Protein AF-A0A2N2E988-F1 (afdb_monomer_lite)

Foldseek 3Di:
DPPVCCVPPVVVVVVVVVVVVVVVVVVVVVVVVVVVVVVVVLVVVLLQQQLCCVVVADAFDKDWDDPSNVVVVQVQLVVQVVDPPFGWDQGNNFIWGWDADPFGIKTHTPDPPCPQQKIKDFGWDWDQPDPVRDTDIITMIHIHHHHPPDD

Structure (mmCIF, N/CA/C/O backbone):
data_AF-A0A2N2E988-F1
#
_entry.id   AF-A0A2N2E988-F1
#
loop_
_atom_site.group_PDB
_atom_site.id
_atom_site.type_symbol
_atom_site.label_atom_id
_atom_site.label_alt_id
_atom_site.label_comp_id
_atom_site.label_asym_id
_atom_site.label_entity_id
_atom_site.label_seq_id
_atom_site.pdbx_PDB_ins_code
_atom_site.Cartn_x
_atom_site.Cartn_y
_atom_site.Cartn_z
_atom_site.occupancy
_atom_site.B_iso_or_equiv
_atom_site.auth_seq_id
_atom_site.auth_comp_id
_atom_site.auth_asym_id
_atom_site.auth_atom_id
_atom_site.pdbx_PDB_model_num
ATOM 1 N N . MET A 1 1 ? 23.226 17.698 -62.078 1.00 60.16 1 MET A N 1
ATOM 2 C CA . MET A 1 1 ? 24.023 17.009 -61.037 1.00 60.16 1 MET A CA 1
ATOM 3 C C . MET A 1 1 ? 24.278 15.581 -61.506 1.00 60.16 1 MET A C 1
ATOM 5 O O . MET A 1 1 ? 23.333 14.928 -61.935 1.00 60.1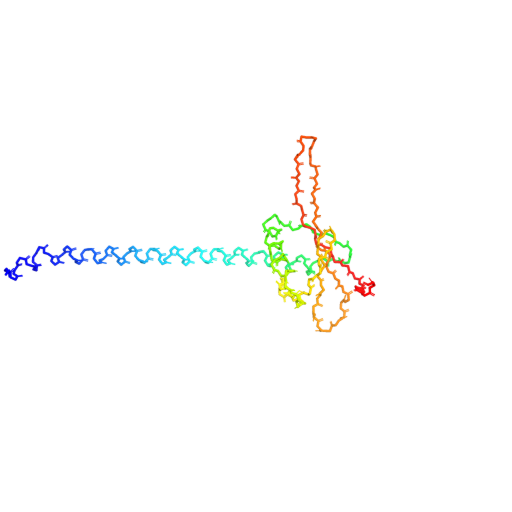6 1 MET A O 1
ATOM 9 N N . ASN A 1 2 ? 25.536 15.135 -61.553 1.00 66.94 2 ASN A N 1
ATOM 10 C CA . ASN A 1 2 ? 25.904 13.856 -62.169 1.00 66.94 2 ASN A CA 1
ATOM 11 C C . ASN A 1 2 ? 25.299 12.691 -61.358 1.00 66.94 2 ASN A C 1
ATOM 13 O O . ASN A 1 2 ? 25.648 12.523 -60.189 1.00 66.94 2 ASN A O 1
ATOM 17 N N . ARG A 1 3 ? 24.399 11.891 -61.954 1.00 70.06 3 ARG A N 1
ATOM 18 C CA . ARG A 1 3 ? 23.687 10.791 -61.260 1.00 70.06 3 ARG A CA 1
ATOM 19 C C . ARG A 1 3 ? 24.646 9.820 -60.561 1.00 70.06 3 ARG A C 1
ATOM 21 O O . ARG A 1 3 ? 24.337 9.328 -59.483 1.00 70.06 3 ARG A O 1
ATOM 28 N N . LYS A 1 4 ? 25.835 9.622 -61.131 1.00 72.88 4 LYS A N 1
ATOM 29 C CA . LYS A 1 4 ? 26.884 8.755 -60.587 1.00 72.88 4 LYS A CA 1
ATOM 30 C C . LYS A 1 4 ? 27.406 9.217 -59.214 1.00 72.88 4 LYS A C 1
ATOM 32 O O . LYS A 1 4 ? 27.479 8.414 -58.296 1.00 72.88 4 LYS A O 1
ATOM 37 N N . TYR A 1 5 ? 27.625 10.523 -59.024 1.00 71.06 5 TYR A N 1
ATOM 38 C CA . TYR A 1 5 ? 28.066 11.087 -57.736 1.00 71.06 5 TYR A CA 1
ATOM 39 C C . TYR A 1 5 ? 27.010 10.956 -56.632 1.00 71.06 5 TYR A C 1
ATOM 41 O O . TYR A 1 5 ? 27.347 10.772 -55.463 1.00 71.06 5 TYR A O 1
ATOM 49 N N . PHE A 1 6 ? 25.729 11.046 -56.995 1.00 69.88 6 PHE A N 1
ATOM 50 C CA . PHE A 1 6 ? 24.635 10.901 -56.037 1.00 69.88 6 PHE A CA 1
ATOM 51 C C . PHE A 1 6 ? 24.577 9.475 -55.468 1.00 69.88 6 PHE A C 1
ATOM 53 O O . PHE A 1 6 ? 24.517 9.302 -54.252 1.00 69.88 6 PHE A O 1
ATOM 60 N N . PHE A 1 7 ? 24.672 8.461 -56.333 1.00 69.81 7 PHE A N 1
ATOM 61 C CA . PHE A 1 7 ? 24.641 7.058 -55.914 1.00 69.81 7 PHE A CA 1
ATOM 62 C C . PHE A 1 7 ? 25.935 6.585 -55.237 1.00 69.81 7 PHE A C 1
ATOM 64 O O . PHE A 1 7 ? 25.858 5.792 -54.306 1.00 69.81 7 PHE A O 1
ATOM 71 N N . GLU A 1 8 ? 27.108 7.075 -55.646 1.00 71.50 8 GLU A N 1
ATOM 72 C CA . GLU A 1 8 ? 28.385 6.621 -55.071 1.00 71.50 8 GLU A CA 1
ATOM 73 C C . GLU A 1 8 ? 28.719 7.291 -53.727 1.00 71.50 8 GLU A C 1
ATOM 75 O O . GLU A 1 8 ? 29.310 6.650 -52.862 1.00 71.50 8 GLU A O 1
ATOM 80 N N . PHE A 1 9 ? 28.322 8.554 -53.506 1.00 69.81 9 PHE A N 1
ATOM 81 C CA . PHE A 1 9 ? 28.782 9.318 -52.333 1.00 69.81 9 PHE A CA 1
ATOM 82 C C . PHE A 1 9 ? 27.679 9.792 -51.387 1.00 69.81 9 PHE A C 1
ATOM 84 O O . PHE A 1 9 ? 27.912 9.889 -50.180 1.00 69.81 9 PHE A O 1
ATOM 91 N N . ILE A 1 10 ? 26.493 10.117 -51.904 1.00 76.50 10 ILE A N 1
ATOM 92 C CA . ILE A 1 10 ? 25.397 10.677 -51.098 1.00 76.50 10 ILE A CA 1
ATOM 93 C C . ILE A 1 10 ? 24.496 9.549 -50.577 1.00 76.50 10 ILE A C 1
ATOM 95 O O . ILE A 1 10 ? 24.151 9.529 -49.396 1.00 76.50 10 ILE A O 1
ATOM 99 N N . TRP A 1 11 ? 24.188 8.565 -51.423 1.00 76.69 11 TRP A N 1
ATOM 100 C CA . TRP A 1 11 ? 23.309 7.441 -51.093 1.00 76.69 11 TRP A CA 1
ATOM 101 C C . TRP A 1 11 ? 23.780 6.580 -49.903 1.00 76.69 11 TRP A C 1
ATOM 103 O O . TRP A 1 11 ? 22.970 6.343 -49.005 1.00 76.69 11 TRP A O 1
ATOM 113 N N . PRO A 1 12 ? 25.067 6.182 -49.787 1.00 85.31 12 PRO A N 1
ATOM 114 C CA . PRO A 1 12 ? 25.524 5.389 -48.642 1.00 85.31 12 PRO A CA 1
ATOM 115 C C . PRO A 1 12 ? 25.448 6.160 -47.318 1.00 85.31 12 PRO A C 1
ATOM 117 O O . PRO A 1 12 ? 25.138 5.579 -46.281 1.00 85.31 12 PRO A O 1
ATOM 120 N N . LYS A 1 13 ? 25.677 7.482 -47.351 1.00 82.88 13 LYS A N 1
ATOM 121 C CA . LYS A 1 13 ? 25.579 8.352 -46.168 1.00 82.88 13 LYS A CA 1
ATOM 122 C C . LYS A 1 13 ? 24.136 8.489 -45.689 1.00 82.88 13 LYS A C 1
ATOM 124 O O . LYS A 1 13 ? 23.890 8.410 -44.492 1.00 82.88 13 LYS A O 1
ATOM 129 N N . ILE A 1 14 ? 23.187 8.649 -46.615 1.00 84.38 14 ILE A N 1
ATOM 130 C CA . ILE A 1 14 ? 21.755 8.696 -46.288 1.00 84.38 14 ILE A CA 1
ATOM 131 C C . ILE A 1 14 ? 21.303 7.359 -45.691 1.00 84.38 14 ILE A C 1
ATOM 133 O O . ILE A 1 14 ? 20.681 7.348 -44.632 1.00 84.38 14 ILE A O 1
ATOM 137 N N . MET A 1 15 ? 21.666 6.235 -46.317 1.00 85.69 15 MET A N 1
ATOM 138 C CA . MET A 1 15 ? 21.308 4.905 -45.812 1.00 85.69 15 MET A CA 1
ATOM 139 C C . MET A 1 15 ? 21.918 4.622 -44.433 1.00 85.69 15 MET A C 1
ATOM 141 O O . MET A 1 15 ? 21.222 4.120 -43.554 1.00 85.69 15 MET A O 1
ATOM 145 N N . GLY A 1 16 ? 23.178 5.008 -44.204 1.00 85.50 16 GLY A N 1
ATOM 146 C CA . GLY A 1 16 ? 23.816 4.906 -42.889 1.00 85.50 16 GLY A CA 1
ATOM 147 C C . GLY A 1 16 ? 23.076 5.702 -41.810 1.00 85.50 16 GLY A C 1
ATOM 148 O O . GLY A 1 16 ? 22.798 5.171 -40.737 1.00 85.50 16 GLY A O 1
ATOM 149 N N . SER A 1 17 ? 22.678 6.941 -42.111 1.00 88.25 17 SER A N 1
ATOM 150 C CA . SER A 1 17 ? 21.895 7.771 -41.186 1.00 88.25 17 SER A CA 1
ATOM 151 C C . SER A 1 17 ? 20.515 7.183 -40.880 1.00 88.25 17 SER A C 1
ATOM 153 O O . SER A 1 17 ? 20.082 7.228 -39.731 1.00 88.25 17 SER A O 1
ATOM 155 N N . ILE A 1 18 ? 19.835 6.596 -41.873 1.00 91.56 18 ILE A N 1
ATOM 156 C CA . ILE A 1 18 ? 18.539 5.924 -41.677 1.00 91.56 18 ILE A CA 1
ATOM 157 C C . ILE A 1 18 ? 18.695 4.712 -40.751 1.00 91.56 18 ILE A C 1
ATOM 159 O O . ILE A 1 18 ? 17.897 4.541 -39.833 1.00 91.56 18 ILE A O 1
ATOM 163 N N . ILE A 1 19 ? 19.741 3.902 -40.937 1.00 91.50 19 ILE A N 1
ATOM 164 C CA . ILE A 1 19 ? 20.017 2.741 -40.077 1.00 91.50 19 ILE A CA 1
ATOM 165 C C . ILE A 1 19 ? 20.264 3.183 -38.629 1.00 91.50 19 ILE A C 1
ATOM 167 O O . ILE A 1 19 ? 19.692 2.603 -37.708 1.00 91.50 19 ILE A O 1
ATOM 171 N N . ILE A 1 20 ? 21.057 4.238 -38.415 1.00 90.88 20 ILE A N 1
ATOM 172 C CA . ILE A 1 20 ? 21.311 4.784 -37.072 1.00 90.88 20 ILE A CA 1
ATOM 173 C C . ILE A 1 20 ? 20.007 5.276 -36.428 1.00 90.88 20 ILE A C 1
ATOM 175 O O . ILE A 1 20 ? 19.750 4.982 -35.261 1.00 90.88 20 ILE A O 1
ATOM 179 N N . LEU A 1 21 ? 19.155 5.969 -37.188 1.00 90.44 21 LEU A N 1
ATOM 180 C CA . LEU A 1 21 ? 17.835 6.415 -36.730 1.00 90.44 21 LEU A CA 1
ATOM 181 C C . LEU A 1 21 ? 16.932 5.246 -36.319 1.00 90.44 21 LEU A C 1
ATOM 183 O O . LEU A 1 21 ? 16.278 5.318 -35.279 1.00 90.44 21 LEU A O 1
ATOM 187 N N . LEU A 1 22 ? 16.926 4.156 -37.088 1.00 91.00 22 LEU A N 1
ATOM 188 C CA . LEU A 1 22 ? 16.146 2.957 -36.770 1.00 91.00 22 LEU A CA 1
ATOM 189 C C . LEU A 1 22 ? 16.652 2.258 -35.502 1.00 91.00 22 LEU A C 1
ATOM 191 O O . LEU A 1 22 ? 15.841 1.832 -34.676 1.00 91.00 22 LEU A O 1
ATOM 195 N N . ILE A 1 23 ? 17.972 2.179 -35.312 1.00 90.62 23 ILE A N 1
ATOM 196 C CA . ILE A 1 23 ? 18.578 1.600 -34.104 1.00 90.62 23 ILE A CA 1
ATOM 197 C C . ILE A 1 23 ? 18.237 2.453 -32.880 1.00 90.62 23 ILE A C 1
ATOM 199 O O . ILE A 1 23 ? 17.778 1.916 -31.874 1.00 90.62 23 ILE A O 1
ATOM 203 N N . LEU A 1 24 ? 18.404 3.776 -32.970 1.00 91.12 24 LEU A N 1
ATOM 204 C CA . LEU A 1 24 ? 18.075 4.691 -31.876 1.00 91.12 24 LEU A CA 1
ATOM 205 C C . LEU A 1 24 ? 16.591 4.617 -31.517 1.00 91.12 24 LEU A C 1
ATOM 207 O O . LEU A 1 24 ? 16.256 4.496 -30.343 1.00 91.12 24 LEU A O 1
ATOM 211 N N . SER A 1 25 ? 15.702 4.626 -32.512 1.00 88.12 25 SER A N 1
ATOM 212 C CA . SER A 1 25 ? 14.263 4.492 -32.281 1.00 88.12 25 SER A CA 1
ATOM 213 C C . SER A 1 25 ? 13.930 3.176 -31.573 1.00 88.12 25 SER A C 1
ATOM 215 O O . SER A 1 25 ? 13.248 3.191 -30.550 1.00 88.12 25 SER A O 1
ATOM 217 N N . SER A 1 26 ? 14.487 2.056 -32.041 1.00 87.31 26 SER A N 1
ATOM 218 C CA . SER A 1 26 ? 14.291 0.740 -31.417 1.00 87.31 26 SER A CA 1
ATOM 219 C C . SER A 1 26 ? 14.806 0.699 -29.976 1.00 87.31 26 SER A C 1
ATOM 221 O O . SER A 1 26 ? 14.168 0.111 -29.106 1.00 87.31 26 SER A O 1
ATOM 223 N N . PHE A 1 27 ? 15.927 1.368 -29.701 1.00 89.12 27 PHE A N 1
ATOM 224 C CA . PHE A 1 27 ? 16.494 1.481 -28.360 1.00 89.12 27 PHE A CA 1
ATOM 225 C C . PHE A 1 27 ? 15.595 2.295 -27.418 1.00 89.12 27 PHE A C 1
ATOM 227 O O . PHE A 1 27 ? 15.296 1.838 -26.316 1.00 89.12 27 PHE A O 1
ATOM 234 N N . PHE A 1 28 ? 15.097 3.455 -27.861 1.00 86.88 28 PHE A N 1
ATOM 235 C CA . PHE A 1 28 ? 14.153 4.263 -27.079 1.00 86.88 28 PHE A CA 1
ATOM 236 C C . PHE A 1 28 ? 12.846 3.515 -26.800 1.00 86.88 28 PHE A C 1
ATOM 238 O O . PHE A 1 28 ? 12.359 3.544 -25.670 1.00 86.88 28 PHE A O 1
ATOM 245 N N . PHE A 1 29 ? 12.309 2.798 -27.792 1.00 83.94 29 PHE A N 1
ATOM 246 C CA . PHE A 1 29 ? 11.146 1.935 -27.592 1.00 83.94 29 PHE A CA 1
ATOM 247 C C . PHE A 1 29 ? 11.436 0.828 -26.572 1.00 83.94 29 PHE A C 1
ATOM 249 O O . PHE A 1 29 ? 10.651 0.639 -25.646 1.00 83.94 29 PHE A O 1
ATOM 256 N N . GLY A 1 30 ? 12.577 0.141 -26.687 1.00 79.69 30 GLY A N 1
ATOM 257 C CA . GLY A 1 30 ? 12.985 -0.901 -25.744 1.00 79.69 30 GLY A CA 1
ATOM 258 C C . GLY A 1 30 ? 13.065 -0.399 -24.300 1.00 79.69 30 GLY A C 1
ATOM 259 O O . GLY A 1 30 ? 12.487 -1.018 -23.408 1.00 79.69 30 GLY A O 1
ATOM 260 N N . ILE A 1 31 ? 13.701 0.755 -24.072 1.00 82.00 31 ILE A N 1
ATOM 261 C CA . ILE A 1 31 ? 13.763 1.382 -22.742 1.00 82.00 31 ILE A CA 1
ATOM 262 C C . ILE A 1 31 ? 12.361 1.706 -22.228 1.00 82.00 31 ILE A C 1
ATOM 264 O O . ILE A 1 31 ? 12.038 1.353 -21.099 1.00 82.00 31 ILE A O 1
ATOM 268 N N . PHE A 1 32 ? 11.515 2.333 -23.049 1.00 79.31 32 PHE A N 1
ATOM 269 C CA . PHE A 1 32 ? 10.158 2.699 -22.647 1.00 79.31 32 PHE A CA 1
ATOM 270 C C . PHE A 1 32 ? 9.338 1.481 -22.190 1.00 79.31 32 PHE A C 1
ATOM 272 O O . PHE A 1 32 ? 8.686 1.529 -21.145 1.00 79.31 32 PHE A O 1
ATOM 279 N N . PHE A 1 33 ? 9.414 0.367 -22.926 1.00 74.31 33 PHE A N 1
ATOM 280 C CA . PHE A 1 33 ? 8.738 -0.875 -22.546 1.00 74.31 33 PHE A CA 1
ATOM 281 C C . PHE A 1 33 ? 9.302 -1.481 -21.256 1.00 74.31 33 PHE A C 1
ATOM 283 O O . PHE A 1 33 ? 8.520 -1.867 -20.390 1.00 74.31 33 PHE A O 1
ATOM 290 N N . ILE A 1 34 ? 10.628 -1.525 -21.090 1.00 76.25 34 ILE A N 1
ATOM 291 C CA . ILE A 1 34 ? 11.264 -2.054 -19.871 1.00 76.25 34 ILE A CA 1
ATOM 292 C C . ILE A 1 34 ? 10.882 -1.211 -18.651 1.00 76.25 34 ILE A C 1
ATOM 294 O O . ILE A 1 34 ? 10.527 -1.763 -17.611 1.00 76.25 34 ILE A O 1
ATOM 298 N N . SER A 1 35 ? 10.907 0.119 -18.773 1.00 67.69 35 SER A N 1
ATOM 299 C CA . SER A 1 35 ? 10.519 1.027 -17.691 1.00 67.69 35 SER A CA 1
ATOM 300 C C . SER A 1 35 ? 9.058 0.841 -17.292 1.00 67.69 35 SER A C 1
ATOM 302 O O . SER A 1 35 ? 8.762 0.745 -16.102 1.00 67.69 35 SER A O 1
ATOM 304 N N . ARG A 1 36 ? 8.147 0.726 -18.267 1.00 66.00 36 ARG A N 1
ATOM 305 C CA . ARG A 1 36 ? 6.725 0.484 -17.989 1.00 66.00 36 ARG A CA 1
ATOM 306 C C . ARG A 1 36 ? 6.502 -0.878 -17.332 1.00 66.00 36 ARG A C 1
ATOM 308 O O . ARG A 1 36 ? 5.776 -0.955 -16.348 1.00 66.00 36 ARG A O 1
ATOM 315 N N . TYR A 1 37 ? 7.173 -1.917 -17.824 1.00 68.19 37 TYR A N 1
ATOM 316 C CA . TYR A 1 37 ? 7.071 -3.267 -17.273 1.00 68.19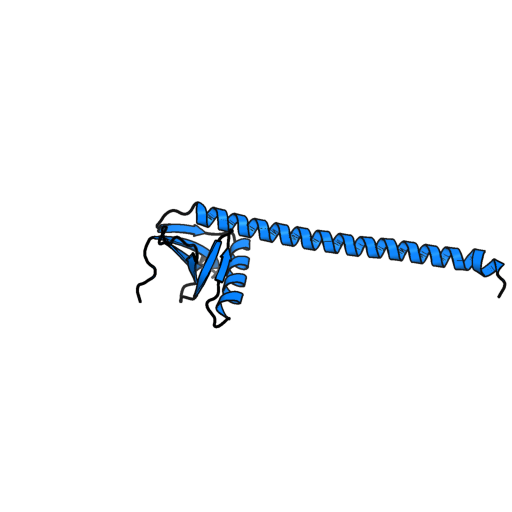 37 TYR A CA 1
ATOM 317 C C . TYR A 1 37 ? 7.609 -3.347 -15.839 1.00 68.19 37 TYR A C 1
ATOM 319 O O . TYR A 1 37 ? 6.984 -3.948 -14.970 1.00 68.19 37 TYR A O 1
ATOM 327 N N . SER A 1 38 ? 8.741 -2.693 -15.562 1.00 68.06 38 SER A N 1
ATOM 328 C CA . SER A 1 38 ? 9.313 -2.624 -14.213 1.00 68.06 38 SER A CA 1
ATOM 329 C C . SER A 1 38 ? 8.389 -1.892 -13.236 1.00 68.06 38 SER A C 1
ATOM 331 O O . SER A 1 38 ? 8.246 -2.325 -12.094 1.00 68.06 38 SER A O 1
ATOM 333 N N . TYR A 1 39 ? 7.751 -0.804 -13.676 1.00 69.94 39 TYR A N 1
ATOM 334 C CA . TYR A 1 39 ? 6.792 -0.051 -12.865 1.00 69.94 39 TYR A CA 1
ATOM 335 C C . TYR A 1 39 ? 5.524 -0.865 -12.567 1.00 69.94 39 TYR A C 1
ATOM 337 O O . TYR A 1 39 ? 5.049 -0.920 -11.429 1.00 69.94 39 TYR A O 1
ATOM 345 N N . GLU A 1 40 ? 4.997 -1.548 -13.582 1.00 73.06 40 GLU A N 1
ATOM 346 C CA . GLU A 1 40 ? 3.833 -2.421 -13.447 1.00 73.06 40 GLU A CA 1
ATOM 347 C C . GLU A 1 40 ? 4.128 -3.582 -12.485 1.00 73.06 40 GLU A C 1
ATOM 349 O O . GLU A 1 40 ? 3.348 -3.849 -11.572 1.00 73.06 40 GLU A O 1
ATOM 354 N N . GLN A 1 41 ? 5.314 -4.191 -12.581 1.00 74.31 41 GLN A N 1
ATOM 355 C CA . GLN A 1 41 ? 5.744 -5.255 -11.673 1.00 74.31 41 GLN A CA 1
ATOM 356 C C . GLN A 1 41 ? 5.885 -4.785 -10.214 1.00 74.31 41 GLN A C 1
ATOM 358 O O . GLN A 1 41 ? 5.584 -5.543 -9.290 1.00 74.31 41 GLN A O 1
ATOM 363 N N . GLU A 1 42 ? 6.338 -3.551 -9.976 1.00 82.31 42 GLU A N 1
ATOM 364 C CA . GLU A 1 42 ? 6.432 -2.987 -8.625 1.00 82.31 42 GLU A CA 1
ATOM 365 C C . GLU A 1 42 ? 5.047 -2.737 -8.016 1.00 82.31 42 GLU A C 1
ATOM 367 O O . GLU A 1 42 ? 4.824 -3.022 -6.839 1.00 82.31 42 GLU A O 1
ATOM 372 N N . THR A 1 43 ? 4.101 -2.268 -8.830 1.00 82.94 43 THR A N 1
ATOM 373 C CA . THR A 1 43 ? 2.702 -2.071 -8.424 1.00 82.94 43 THR A CA 1
ATOM 374 C C . THR A 1 43 ? 2.048 -3.400 -8.053 1.00 82.94 43 THR A C 1
ATOM 376 O O . THR A 1 43 ? 1.441 -3.513 -6.992 1.00 82.94 43 THR A O 1
ATOM 379 N N . VAL A 1 44 ? 2.261 -4.445 -8.859 1.00 84.00 44 VAL A N 1
ATOM 380 C CA . VAL A 1 44 ? 1.748 -5.794 -8.573 1.00 84.00 44 VAL A CA 1
ATOM 381 C C . VAL A 1 44 ? 2.283 -6.333 -7.246 1.00 84.00 44 VAL A C 1
ATOM 383 O O . VAL A 1 44 ? 1.523 -6.917 -6.480 1.00 84.00 44 VAL A O 1
ATOM 386 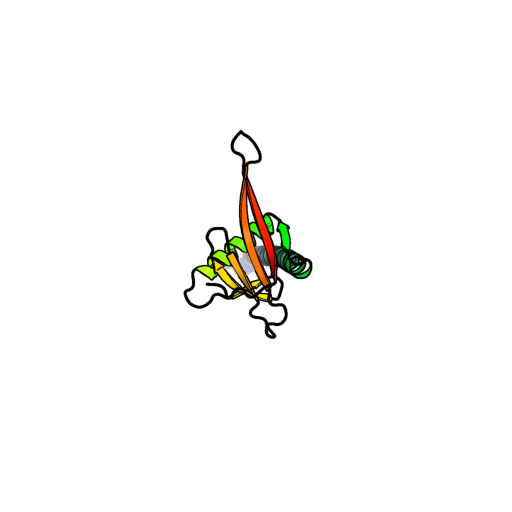N N . LYS A 1 45 ? 3.567 -6.120 -6.927 1.00 86.19 45 LYS A N 1
ATOM 387 C CA . LYS A 1 45 ? 4.136 -6.556 -5.638 1.00 86.19 45 LYS A CA 1
ATOM 388 C C . LYS A 1 45 ? 3.479 -5.862 -4.442 1.00 86.19 45 LYS A C 1
ATOM 390 O O . LYS A 1 45 ? 3.222 -6.521 -3.439 1.00 86.19 45 LYS A O 1
ATOM 395 N N . LYS A 1 46 ? 3.197 -4.559 -4.554 1.00 87.88 46 LYS A N 1
ATOM 396 C CA . LYS A 1 46 ? 2.505 -3.775 -3.515 1.00 87.88 46 LYS A CA 1
ATOM 397 C C . LYS A 1 46 ? 1.076 -4.283 -3.309 1.00 87.88 46 LYS A C 1
ATOM 399 O O . LYS A 1 46 ? 0.673 -4.539 -2.180 1.00 87.88 46 LYS A O 1
ATOM 404 N N . GLU A 1 47 ? 0.347 -4.520 -4.397 1.00 84.94 47 GLU A N 1
ATOM 405 C CA . GLU A 1 47 ? -1.009 -5.086 -4.357 1.00 84.94 47 GLU A CA 1
ATOM 406 C C . GLU A 1 47 ? -1.041 -6.515 -3.792 1.00 84.94 47 GLU A C 1
ATOM 408 O O . GLU A 1 47 ? -1.932 -6.862 -3.019 1.00 84.94 47 GLU A O 1
ATOM 413 N N . GLN A 1 48 ? -0.041 -7.341 -4.109 1.00 84.69 48 GLN A N 1
ATOM 414 C CA . GLN A 1 48 ? 0.113 -8.676 -3.523 1.00 84.69 48 GLN A CA 1
ATOM 415 C C . GLN A 1 48 ? 0.394 -8.624 -2.018 1.00 84.69 48 GLN A C 1
ATOM 417 O O . GLN A 1 48 ? -0.186 -9.415 -1.276 1.00 84.69 48 GLN A O 1
ATOM 422 N N . GLU A 1 49 ? 1.252 -7.705 -1.559 1.00 86.38 49 GLU A N 1
ATOM 423 C CA . GLU A 1 49 ? 1.482 -7.483 -0.126 1.00 86.38 49 GLU A CA 1
ATOM 424 C C . GLU A 1 49 ? 0.169 -7.099 0.564 1.00 86.38 49 GLU A C 1
ATOM 426 O O . GLU A 1 49 ? -0.199 -7.718 1.558 1.00 86.38 49 GLU A O 1
ATOM 431 N N . LEU A 1 50 ? -0.586 -6.150 0.005 1.00 86.69 50 LEU A N 1
ATOM 432 C CA . LEU A 1 50 ? -1.873 -5.726 0.561 1.00 86.69 50 LEU A CA 1
ATOM 433 C C . LEU A 1 50 ? -2.891 -6.867 0.603 1.00 86.69 50 LEU A C 1
ATOM 435 O O . LEU A 1 50 ? -3.503 -7.100 1.645 1.00 86.69 50 LEU A O 1
ATOM 439 N N . GLY A 1 51 ? -3.036 -7.622 -0.488 1.00 82.88 51 GLY A N 1
ATOM 440 C CA . GLY A 1 51 ? -3.920 -8.785 -0.534 1.00 82.88 51 GLY A CA 1
ATOM 441 C C . GLY A 1 51 ? -3.525 -9.857 0.487 1.00 82.88 51 GLY A C 1
ATOM 442 O O . GLY A 1 51 ? -4.385 -10.386 1.196 1.00 82.88 51 GLY A O 1
ATOM 443 N N . PHE A 1 52 ? -2.225 -10.139 0.633 1.00 84.38 52 PHE A N 1
ATOM 444 C CA . PHE A 1 52 ? -1.716 -11.057 1.655 1.00 84.38 52 PHE A CA 1
ATOM 445 C C . PHE A 1 52 ? -2.022 -10.555 3.070 1.00 84.38 52 PHE A C 1
ATOM 447 O O . PHE A 1 52 ? -2.521 -11.315 3.897 1.00 84.38 52 PHE A O 1
ATOM 454 N N . VAL A 1 53 ? -1.768 -9.279 3.358 1.00 86.19 53 VAL A N 1
ATOM 455 C CA . VAL A 1 53 ? -2.006 -8.684 4.679 1.00 86.19 53 VAL A CA 1
ATOM 456 C C . VAL A 1 53 ? -3.482 -8.763 5.048 1.00 86.19 53 VAL A C 1
ATOM 458 O O . VAL A 1 53 ? -3.827 -9.283 6.102 1.00 86.19 53 VAL A O 1
ATOM 461 N N . ILE A 1 54 ? -4.365 -8.330 4.153 1.00 81.69 54 ILE A N 1
ATOM 462 C CA . ILE A 1 54 ? -5.812 -8.309 4.393 1.00 81.69 54 ILE A CA 1
ATOM 463 C C . ILE A 1 54 ? -6.374 -9.722 4.602 1.00 81.69 54 ILE A C 1
ATOM 465 O O . ILE A 1 54 ? -7.218 -9.929 5.477 1.00 81.69 54 ILE A O 1
ATOM 469 N N . SER A 1 55 ? -5.920 -10.690 3.802 1.00 80.06 55 SER A N 1
ATOM 470 C CA . SER A 1 55 ? -6.393 -12.077 3.891 1.00 80.06 55 SER A CA 1
ATOM 471 C C . SER A 1 55 ? -5.830 -12.836 5.095 1.00 80.06 55 SER A C 1
ATOM 473 O O . SER A 1 55 ? -6.517 -13.701 5.636 1.00 80.06 55 SER A O 1
ATOM 475 N N . SER A 1 56 ? -4.607 -12.518 5.534 1.00 83.38 56 SER A N 1
ATOM 476 C CA . SER A 1 56 ? -3.955 -13.186 6.669 1.00 83.38 56 SER A CA 1
ATOM 477 C C . SER A 1 56 ? -4.282 -12.567 8.031 1.00 83.38 56 SER A C 1
ATOM 479 O O . SER A 1 56 ? -4.191 -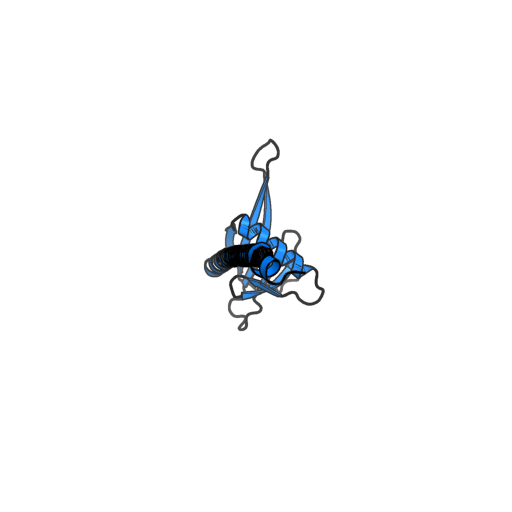13.268 9.040 1.00 83.38 56 SER A O 1
ATOM 481 N N . LEU A 1 57 ? -4.693 -11.294 8.070 1.00 86.31 57 LEU A N 1
ATOM 482 C CA . LEU A 1 57 ? -5.072 -10.583 9.292 1.00 86.31 57 LEU A CA 1
ATOM 483 C C . LEU A 1 57 ? -6.288 -11.224 9.974 1.00 86.31 57 LEU A C 1
ATOM 485 O O . LEU A 1 57 ? -7.378 -11.316 9.391 1.00 86.31 57 LEU A O 1
ATOM 489 N N . LYS A 1 58 ? -6.127 -11.602 11.246 1.00 85.06 58 LYS A N 1
ATOM 490 C CA . LYS A 1 58 ? -7.243 -11.991 12.120 1.00 85.06 58 LYS A CA 1
ATOM 491 C C . LYS A 1 58 ? -7.865 -10.772 12.803 1.00 85.06 58 LYS A C 1
ATOM 493 O O . LYS A 1 58 ? -7.345 -9.661 12.732 1.00 85.06 58 LYS A O 1
ATOM 498 N N . ASP A 1 59 ? -9.002 -10.987 13.464 1.00 84.38 59 ASP A N 1
ATOM 499 C CA . ASP A 1 59 ? -9.683 -9.937 14.224 1.00 84.38 59 ASP A CA 1
ATOM 500 C C . ASP A 1 59 ? -8.773 -9.327 15.300 1.00 84.38 59 ASP A C 1
ATOM 502 O O . ASP A 1 59 ? -8.156 -10.045 16.089 1.00 84.38 59 ASP A O 1
ATOM 506 N N . GLY A 1 60 ? -8.680 -7.999 15.312 1.00 81.19 60 GLY A N 1
ATOM 507 C CA . GLY A 1 60 ? -7.879 -7.233 16.264 1.00 81.19 60 GLY A CA 1
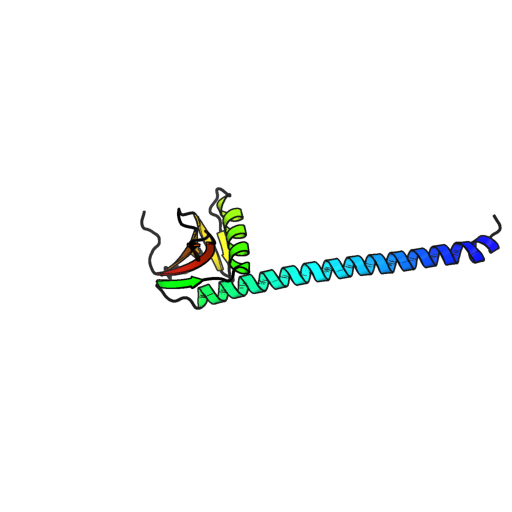ATOM 508 C C . GLY A 1 60 ? -6.368 -7.252 16.012 1.00 81.19 60 GLY A C 1
ATOM 509 O O . GLY A 1 60 ? -5.652 -6.478 16.652 1.00 81.19 60 GLY A O 1
ATOM 510 N N . GLU A 1 61 ? -5.872 -8.073 15.083 1.00 87.50 61 GLU A N 1
ATOM 511 C CA . GLU A 1 61 ? -4.461 -8.070 14.702 1.00 87.50 61 GLU A CA 1
ATOM 512 C C . GLU A 1 61 ? -4.111 -6.798 13.921 1.00 87.50 61 GLU A C 1
ATOM 514 O O . GLU A 1 61 ? -4.922 -6.236 13.182 1.00 87.50 61 GLU A O 1
ATOM 519 N N . VAL A 1 62 ? -2.876 -6.334 14.111 1.00 89.31 62 VAL A N 1
ATOM 520 C CA . VAL A 1 62 ? -2.332 -5.140 13.464 1.00 89.31 62 VAL A CA 1
ATOM 521 C C . VAL A 1 62 ? -1.100 -5.550 12.678 1.00 89.31 62 VAL A C 1
ATOM 523 O O . VAL A 1 62 ? -0.180 -6.148 13.234 1.00 89.31 62 VAL A O 1
ATOM 526 N N . PHE A 1 63 ? -1.060 -5.187 11.402 1.00 90.44 63 PHE A N 1
ATOM 527 C CA . PHE A 1 63 ? 0.074 -5.439 10.527 1.00 90.44 63 PHE A CA 1
ATOM 528 C C . PHE A 1 63 ? 0.684 -4.123 10.047 1.00 90.44 63 PHE A C 1
ATOM 530 O O . PHE A 1 63 ? -0.037 -3.208 9.661 1.00 90.44 63 PHE A O 1
ATOM 537 N N . SER A 1 64 ? 2.013 -4.026 10.046 1.00 89.25 64 SER A N 1
ATOM 538 C CA . SER A 1 64 ? 2.724 -2.894 9.446 1.00 89.25 64 SER A CA 1
ATOM 539 C C . SER A 1 64 ? 3.139 -3.251 8.029 1.00 89.25 64 SER A C 1
ATOM 541 O O . SER A 1 64 ? 3.927 -4.176 7.848 1.00 89.25 64 SER A O 1
ATOM 543 N N . VAL A 1 65 ? 2.669 -2.496 7.040 1.00 89.62 65 VAL A N 1
ATOM 544 C CA . V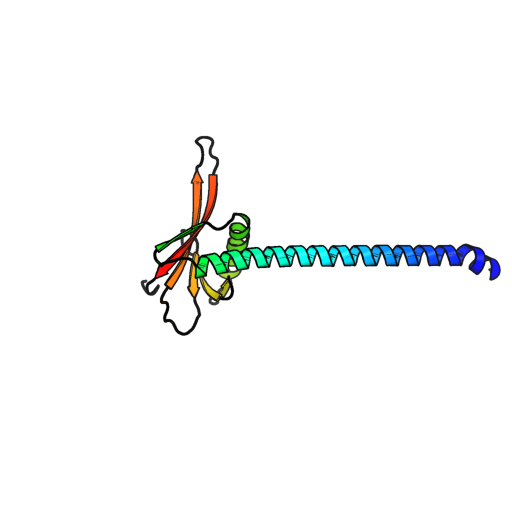AL A 1 65 ? 3.129 -2.674 5.654 1.00 89.62 65 VAL A CA 1
ATOM 545 C C . VAL A 1 65 ? 4.538 -2.114 5.461 1.00 89.62 65 VAL A C 1
ATOM 547 O O . VAL A 1 65 ? 5.020 -1.296 6.253 1.00 89.62 65 VAL A O 1
ATOM 550 N N . SER A 1 66 ? 5.205 -2.551 4.394 1.00 87.12 66 SER A N 1
ATOM 551 C CA . SER A 1 66 ? 6.500 -2.015 3.978 1.00 87.12 66 SER A CA 1
ATOM 552 C C . SER A 1 66 ? 6.429 -0.519 3.639 1.00 87.12 66 SER A C 1
ATOM 554 O O . SER A 1 66 ? 5.382 0.005 3.260 1.00 87.12 66 SER A O 1
ATOM 556 N N . SER A 1 67 ? 7.557 0.197 3.714 1.00 84.50 67 SER A N 1
ATOM 557 C CA . SER A 1 67 ? 7.606 1.634 3.389 1.00 84.50 67 SER A CA 1
ATOM 558 C C . SER A 1 67 ? 7.201 1.943 1.940 1.00 84.50 67 SER A C 1
ATOM 560 O O . SER A 1 67 ? 6.613 2.989 1.675 1.00 84.50 67 SER A O 1
ATOM 562 N N . ALA A 1 68 ? 7.479 1.035 0.999 1.00 84.69 68 ALA A N 1
ATOM 563 C CA . ALA A 1 68 ? 7.082 1.195 -0.401 1.00 84.69 68 ALA A CA 1
ATOM 564 C C . ALA A 1 68 ? 5.560 1.070 -0.577 1.00 84.69 68 ALA A C 1
ATOM 566 O O . ALA A 1 68 ? 4.954 1.864 -1.298 1.00 84.69 68 ALA A O 1
ATOM 567 N N . THR A 1 69 ? 4.946 0.106 0.111 1.00 86.94 69 THR A N 1
ATOM 568 C CA . THR A 1 69 ? 3.493 -0.106 0.112 1.00 86.94 69 THR A CA 1
ATOM 569 C C . THR A 1 69 ? 2.768 0.975 0.909 1.00 86.94 69 THR A C 1
ATOM 571 O O . THR A 1 69 ? 1.688 1.396 0.509 1.00 86.94 69 THR A O 1
ATOM 574 N N . HIS A 1 70 ? 3.388 1.508 1.965 1.00 87.81 70 HIS A N 1
ATOM 575 C CA . HIS A 1 70 ? 2.908 2.685 2.687 1.00 87.81 70 HIS A CA 1
ATOM 576 C C . HIS A 1 70 ? 2.729 3.876 1.735 1.00 87.81 70 HIS A C 1
ATOM 578 O O . HIS A 1 70 ? 1.609 4.363 1.588 1.00 87.81 70 HIS A O 1
ATOM 584 N N . MET A 1 71 ? 3.801 4.328 1.072 1.00 85.69 71 MET A N 1
ATOM 585 C CA . MET A 1 71 ? 3.729 5.495 0.177 1.00 85.69 71 MET A CA 1
ATOM 586 C C . MET A 1 71 ? 2.676 5.301 -0.918 1.00 85.69 71 MET A C 1
ATOM 588 O O . MET A 1 71 ? 1.854 6.185 -1.143 1.00 85.69 71 MET A O 1
ATOM 592 N N . TYR A 1 72 ? 2.662 4.113 -1.527 1.00 88.19 72 TYR A N 1
ATOM 593 C CA . TYR A 1 72 ? 1.685 3.740 -2.545 1.00 88.19 72 TYR A CA 1
ATOM 594 C C . TYR A 1 72 ? 0.237 3.825 -2.041 1.00 88.19 72 TYR A C 1
ATOM 596 O O . TYR A 1 72 ? -0.604 4.464 -2.669 1.00 88.19 72 TYR A O 1
ATOM 604 N N . LEU A 1 73 ? -0.057 3.203 -0.895 1.00 87.56 73 LEU A N 1
ATOM 605 C CA . LEU A 1 73 ? -1.412 3.152 -0.356 1.00 87.56 73 LEU A CA 1
ATOM 606 C C . LEU A 1 73 ? -1.899 4.543 0.069 1.00 87.56 73 LEU A C 1
ATOM 608 O O . LEU A 1 73 ? -3.045 4.893 -0.192 1.00 87.56 73 LEU A O 1
ATOM 612 N N . VAL A 1 74 ? -1.039 5.365 0.674 1.00 86.62 74 VAL A N 1
ATOM 613 C CA . VAL A 1 74 ? -1.405 6.729 1.091 1.00 86.62 74 VAL A CA 1
ATOM 614 C C . VAL A 1 74 ? -1.711 7.625 -0.100 1.00 86.62 74 VAL A C 1
ATOM 616 O O . VAL A 1 74 ? -2.700 8.355 -0.066 1.00 86.62 74 VAL A O 1
ATOM 619 N N . GLU A 1 75 ? -0.901 7.557 -1.156 1.00 86.38 75 GLU A N 1
ATOM 620 C CA . GLU A 1 75 ? -1.152 8.305 -2.389 1.00 86.38 75 GLU A CA 1
ATOM 621 C C . GLU A 1 75 ? -2.508 7.918 -2.989 1.00 86.38 75 GLU A C 1
ATOM 623 O O . GLU A 1 75 ? -3.353 8.789 -3.207 1.00 86.38 75 GLU A O 1
ATOM 628 N N . ARG A 1 76 ? -2.781 6.613 -3.121 1.00 85.44 76 ARG A N 1
ATOM 629 C CA . ARG A 1 76 ? -4.068 6.129 -3.640 1.00 85.44 76 ARG A CA 1
ATOM 630 C C . ARG A 1 76 ? -5.257 6.547 -2.783 1.00 85.44 76 ARG A C 1
ATOM 632 O O . ARG A 1 76 ? -6.264 6.986 -3.331 1.00 85.44 76 ARG A O 1
ATOM 639 N N . LEU A 1 77 ? -5.167 6.429 -1.459 1.00 85.75 77 LEU A N 1
ATOM 640 C CA . LEU A 1 77 ? -6.263 6.814 -0.562 1.00 85.75 77 LEU A CA 1
ATOM 641 C C . LEU A 1 77 ? -6.540 8.319 -0.617 1.00 85.75 77 LEU A C 1
ATOM 643 O O . LEU A 1 77 ? -7.700 8.727 -0.613 1.00 85.75 77 LEU A O 1
ATOM 647 N N . ARG A 1 78 ? -5.494 9.143 -0.739 1.00 82.00 78 ARG A N 1
ATOM 648 C CA . ARG A 1 78 ? -5.616 10.600 -0.856 1.00 82.00 78 ARG A CA 1
ATOM 649 C C . ARG A 1 78 ? -6.255 11.037 -2.175 1.00 82.00 78 ARG A C 1
ATOM 651 O O . ARG A 1 78 ? -7.082 11.949 -2.174 1.00 82.00 78 ARG A O 1
ATOM 658 N N . GLU A 1 79 ? -5.877 10.404 -3.285 1.00 78.75 79 GLU A N 1
ATOM 659 C CA . GLU A 1 79 ? -6.470 10.661 -4.606 1.00 78.75 79 GLU A CA 1
ATOM 660 C C . GLU A 1 79 ? -7.956 10.309 -4.660 1.00 78.75 79 GLU A C 1
ATOM 662 O O . GLU A 1 79 ? -8.720 10.972 -5.362 1.00 78.75 79 GLU A O 1
ATOM 667 N N . GLN A 1 80 ? -8.355 9.258 -3.939 1.00 73.81 80 GLN A N 1
ATOM 668 C CA . GLN A 1 80 ? -9.746 8.835 -3.880 1.00 73.81 80 GLN A CA 1
ATOM 669 C C . GLN A 1 80 ? -10.549 9.748 -2.954 1.00 73.81 80 GLN A C 1
ATOM 671 O O . GLN A 1 80 ? -11.461 10.385 -3.449 1.00 73.81 80 GLN A O 1
ATOM 676 N N . ALA A 1 81 ? -10.137 9.960 -1.697 1.00 64.50 81 ALA A N 1
ATOM 677 C CA . ALA A 1 81 ? -10.886 10.727 -0.684 1.00 64.50 81 ALA A CA 1
ATOM 678 C C . ALA A 1 81 ? -11.212 12.201 -1.034 1.00 64.50 81 ALA A C 1
ATOM 680 O O . ALA A 1 81 ? -11.944 12.869 -0.305 1.00 64.50 81 ALA A O 1
ATOM 681 N N . THR A 1 82 ? -10.671 12.744 -2.129 1.00 60.75 82 THR A N 1
ATOM 682 C CA . THR A 1 82 ? -10.953 14.109 -2.599 1.00 60.75 82 THR A CA 1
ATOM 683 C C . THR A 1 82 ? -12.180 14.217 -3.517 1.00 60.75 82 THR A C 1
ATOM 685 O O . THR A 1 82 ? -12.530 15.333 -3.912 1.00 60.75 82 THR A O 1
ATOM 688 N N . ARG A 1 83 ? -12.864 13.117 -3.866 1.00 55.31 83 ARG A N 1
ATOM 689 C CA . ARG A 1 83 ? -14.014 13.128 -4.787 1.00 55.31 83 ARG A CA 1
ATOM 690 C C . ARG A 1 83 ? -15.340 12.969 -4.020 1.00 55.31 83 ARG A C 1
ATOM 692 O O . ARG A 1 83 ? -15.547 12.110 -3.188 1.00 55.31 83 ARG A O 1
ATOM 699 N N . SER A 1 84 ? -16.304 13.857 -4.253 1.00 48.62 84 SER A N 1
ATOM 700 C CA . SER A 1 84 ? -17.501 13.971 -3.393 1.00 48.62 84 SER A CA 1
ATOM 701 C C . SER A 1 84 ? -18.586 12.890 -3.592 1.00 48.62 84 SER A C 1
ATOM 703 O O . SER A 1 84 ? -19.739 13.127 -3.233 1.00 48.62 84 SER A O 1
ATOM 705 N N . GLN A 1 85 ? -18.277 11.724 -4.169 1.00 46.97 85 GLN A N 1
ATOM 706 C CA . GLN A 1 85 ? -19.264 10.672 -4.456 1.00 46.97 85 GLN A CA 1
ATOM 707 C C . GLN A 1 85 ? -18.728 9.273 -4.126 1.00 46.97 85 GLN A C 1
ATOM 709 O O . GLN A 1 85 ? -18.519 8.458 -5.016 1.00 46.97 85 GLN A O 1
ATOM 714 N N . GLY A 1 86 ? -18.581 8.989 -2.828 1.00 58.00 86 GLY A N 1
ATOM 715 C CA . GLY A 1 86 ? -18.481 7.622 -2.303 1.00 58.00 86 GLY A CA 1
ATOM 716 C C . GLY A 1 86 ? -17.313 6.836 -2.884 1.00 58.00 86 GLY A C 1
ATOM 717 O O . GLY A 1 86 ? -17.519 5.877 -3.626 1.00 58.00 86 GLY A O 1
ATOM 718 N N . ASP A 1 87 ? -16.096 7.260 -2.553 1.00 68.62 87 ASP A N 1
ATOM 719 C CA . ASP A 1 87 ? -14.914 6.776 -3.247 1.00 68.62 87 ASP A CA 1
ATOM 720 C C . ASP A 1 87 ? -14.563 5.357 -2.843 1.00 68.62 87 ASP A C 1
ATOM 722 O O . ASP A 1 87 ? -14.212 5.046 -1.699 1.00 68.62 87 ASP A O 1
ATOM 726 N N . VAL A 1 88 ? -14.678 4.491 -3.838 1.00 75.31 88 VAL A N 1
ATOM 727 C CA . VAL A 1 88 ? -14.201 3.130 -3.763 1.00 75.31 88 VAL A CA 1
ATOM 728 C C . VAL A 1 88 ? -12.730 3.075 -4.162 1.00 75.31 88 VAL A C 1
ATOM 730 O O . VAL A 1 88 ? -12.313 3.659 -5.160 1.00 75.31 88 VAL A O 1
ATOM 733 N N . VAL A 1 89 ? -11.931 2.339 -3.402 1.00 78.75 89 VAL A N 1
ATOM 734 C CA . VAL A 1 89 ? -10.552 1.991 -3.729 1.00 78.75 89 VAL A CA 1
ATOM 735 C C . VAL A 1 89 ? -10.462 0.485 -3.917 1.00 78.75 89 VAL A C 1
ATOM 737 O O . VAL A 1 89 ? -10.965 -0.290 -3.108 1.00 78.75 89 VAL A O 1
ATOM 740 N N . GLU A 1 90 ? -9.836 0.055 -5.002 1.00 77.56 90 GLU A N 1
ATOM 741 C CA . GLU A 1 90 ? -9.507 -1.352 -5.201 1.00 77.56 90 GLU A CA 1
ATOM 742 C C . GLU A 1 90 ? -8.133 -1.630 -4.590 1.00 77.56 90 GLU A C 1
ATOM 744 O O . GLU A 1 90 ? -7.164 -0.963 -4.954 1.00 77.56 90 GLU A O 1
ATOM 749 N N . LEU A 1 91 ? -8.077 -2.573 -3.648 1.00 76.25 91 LEU A N 1
ATOM 750 C CA . LEU A 1 91 ? -6.876 -2.987 -2.926 1.00 76.25 91 LEU A CA 1
ATOM 751 C C . LEU A 1 91 ? -6.863 -4.507 -2.793 1.00 76.25 91 LEU A C 1
ATOM 753 O O . LEU A 1 91 ? -7.814 -5.096 -2.273 1.00 76.25 91 LEU A O 1
ATOM 757 N N . GLY A 1 92 ? -5.782 -5.154 -3.220 1.00 66.31 92 GLY A N 1
ATOM 758 C CA . GLY A 1 92 ? -5.590 -6.589 -3.022 1.00 66.31 92 GLY A CA 1
ATOM 759 C C . GLY A 1 92 ? -6.739 -7.439 -3.577 1.00 66.31 92 GLY A C 1
ATOM 760 O O . GLY A 1 92 ? -7.125 -8.414 -2.936 1.00 66.31 92 GLY A O 1
ATOM 761 N N . LEU A 1 93 ? -7.276 -7.055 -4.746 1.00 69.12 93 LEU A N 1
ATOM 762 C CA . LEU A 1 93 ? -8.423 -7.664 -5.451 1.00 69.12 93 LEU A CA 1
ATOM 763 C C . LEU A 1 93 ? -9.811 -7.390 -4.843 1.00 69.12 93 LEU A C 1
ATOM 765 O O . LEU A 1 93 ? -10.793 -7.991 -5.279 1.00 69.12 93 LEU A O 1
ATOM 769 N N . LEU A 1 94 ? -9.916 -6.508 -3.847 1.00 72.75 94 LEU A N 1
ATOM 770 C CA . LEU A 1 94 ? -11.182 -6.160 -3.202 1.00 72.75 94 LEU A CA 1
ATOM 771 C C . LEU A 1 94 ? -11.464 -4.664 -3.304 1.00 72.75 94 LEU A C 1
ATOM 773 O O . LEU A 1 94 ? -10.563 -3.833 -3.212 1.00 72.75 94 LEU A O 1
ATOM 777 N N . THR A 1 95 ? -12.737 -4.320 -3.468 1.00 78.44 95 THR A N 1
ATOM 778 C CA . THR A 1 95 ? -13.194 -2.935 -3.575 1.00 78.44 95 THR A CA 1
ATOM 779 C C . THR A 1 95 ? -13.713 -2.444 -2.227 1.00 78.44 95 THR A C 1
ATOM 781 O O . THR A 1 95 ? -14.657 -3.011 -1.667 1.00 78.44 95 THR A O 1
ATOM 784 N N . TYR A 1 96 ? -13.122 -1.363 -1.727 1.00 80.19 96 TYR A N 1
ATOM 785 C CA . TYR A 1 96 ? -13.427 -0.775 -0.431 1.00 80.19 96 TYR A CA 1
ATOM 786 C C . TYR A 1 96 ? -13.965 0.638 -0.555 1.00 80.19 96 TYR A C 1
ATOM 788 O O . TYR A 1 96 ? -13.351 1.449 -1.229 1.00 80.19 96 TYR A O 1
ATOM 796 N N . TYR A 1 97 ? -15.016 0.983 0.177 1.00 81.50 97 TYR A N 1
ATOM 797 C CA . TYR A 1 97 ? -15.353 2.382 0.421 1.00 81.50 97 TYR A CA 1
ATOM 798 C C . TYR A 1 97 ? -14.369 2.996 1.408 1.00 81.50 97 TYR A C 1
ATOM 800 O O . TYR A 1 97 ? -14.108 2.415 2.464 1.00 81.50 97 TYR A O 1
ATOM 808 N N . VAL A 1 98 ? -13.854 4.176 1.077 1.00 83.19 98 VAL A N 1
ATOM 809 C CA . VAL A 1 98 ? -12.886 4.901 1.898 1.00 83.19 98 VAL A CA 1
ATOM 810 C C . VAL A 1 98 ? -13.591 5.979 2.714 1.00 83.19 98 VAL A C 1
ATOM 812 O O . VAL A 1 98 ? -14.364 6.775 2.186 1.00 83.19 98 VAL A O 1
ATOM 815 N N . ARG A 1 99 ? -13.279 6.051 4.008 1.00 81.12 99 ARG A N 1
ATOM 816 C CA . ARG A 1 99 ? -13.631 7.180 4.878 1.00 81.12 99 ARG A CA 1
ATOM 817 C C . ARG A 1 99 ? -12.385 7.672 5.597 1.00 81.12 99 ARG A C 1
ATOM 819 O O . ARG A 1 99 ? -11.713 6.896 6.267 1.00 81.12 99 ARG A O 1
ATOM 826 N N . GLU A 1 100 ? -12.081 8.955 5.476 1.00 82.88 100 GLU A N 1
ATOM 827 C CA . GLU A 1 100 ? -10.998 9.579 6.238 1.00 82.88 100 GLU A CA 1
ATOM 828 C C . GLU A 1 100 ? -11.413 9.782 7.705 1.00 82.88 100 GLU A C 1
ATOM 830 O O . GLU A 1 100 ? -12.558 10.126 8.010 1.00 82.88 100 GLU A O 1
ATOM 835 N N . ILE A 1 101 ? -10.471 9.556 8.617 1.00 81.38 101 ILE A N 1
ATOM 836 C CA . ILE A 1 101 ? -10.590 9.804 10.054 1.00 81.38 101 ILE A CA 1
ATOM 837 C C . ILE A 1 101 ? -9.353 10.560 10.547 1.00 81.38 101 ILE A C 1
ATOM 839 O O . ILE A 1 101 ? -8.330 10.624 9.874 1.00 81.38 101 ILE A O 1
ATOM 843 N N . SER A 1 102 ? -9.401 11.094 11.767 1.00 81.19 102 SER A N 1
ATOM 844 C CA . SER A 1 102 ? -8.299 11.895 12.326 1.00 81.19 102 SER A CA 1
ATOM 845 C C . SER A 1 102 ? -6.952 11.163 12.421 1.00 81.19 102 SER A C 1
ATOM 847 O O . SER A 1 102 ? -5.912 11.814 12.465 1.00 81.19 102 SER A O 1
ATOM 849 N N . SER A 1 103 ? -6.956 9.829 12.467 1.00 82.75 103 SER A N 1
ATOM 850 C CA . SER A 1 103 ? -5.759 8.986 12.581 1.00 82.75 103 SER A CA 1
ATOM 851 C C . SER A 1 103 ? -5.385 8.234 11.293 1.00 82.75 103 SER A C 1
ATOM 853 O O . SER A 1 103 ? -4.454 7.423 11.320 1.00 82.75 103 SER A O 1
ATOM 855 N N . GLY A 1 104 ? -6.086 8.475 10.179 1.00 87.56 104 GLY A N 1
ATOM 856 C CA . GLY A 1 104 ? -5.863 7.786 8.907 1.00 87.56 104 GLY A CA 1
ATOM 857 C C . GLY A 1 104 ? -7.157 7.538 8.131 1.00 87.56 104 GLY A C 1
ATOM 858 O O . GLY A 1 104 ? -7.939 8.456 7.910 1.00 87.56 104 GLY A O 1
ATOM 859 N N . TYR A 1 105 ? -7.394 6.295 7.717 1.00 87.19 105 TYR A N 1
ATOM 860 C CA . TYR A 1 105 ? -8.532 5.922 6.875 1.00 87.19 105 TYR A CA 1
ATOM 861 C C . TYR A 1 105 ? -9.225 4.668 7.384 1.00 87.19 105 TYR A C 1
ATOM 863 O O . TYR A 1 105 ? -8.619 3.811 8.027 1.00 87.19 105 TYR A O 1
ATOM 871 N N . ILE A 1 106 ? -10.497 4.537 7.040 1.00 86.62 106 ILE A N 1
ATOM 872 C CA . ILE A 1 106 ? -11.276 3.329 7.250 1.00 86.62 106 ILE A CA 1
ATOM 873 C C . ILE A 1 106 ? -11.758 2.816 5.903 1.00 86.62 106 ILE A C 1
ATOM 875 O O . ILE A 1 106 ? -12.240 3.589 5.075 1.00 86.62 106 ILE A O 1
ATOM 879 N N . LEU A 1 107 ? -11.603 1.510 5.702 1.00 85.81 107 LEU A N 1
ATOM 880 C CA . LEU A 1 107 ? -11.960 0.813 4.476 1.00 85.81 107 LEU A CA 1
ATOM 881 C C . LEU A 1 107 ? -13.094 -0.181 4.751 1.00 85.81 107 LEU A C 1
ATOM 883 O O . LEU A 1 107 ? -12.921 -1.126 5.526 1.00 85.81 107 LEU A O 1
ATOM 887 N N . PHE A 1 108 ? -14.236 0.008 4.091 1.00 80.88 108 PHE A N 1
ATOM 888 C CA . PHE A 1 108 ? -15.390 -0.899 4.162 1.00 80.88 108 PHE A CA 1
ATOM 889 C C . PHE A 1 108 ? -15.451 -1.753 2.909 1.00 80.88 108 PHE A C 1
ATOM 891 O O . PHE A 1 108 ? -15.558 -1.195 1.823 1.00 80.88 108 PHE A O 1
ATOM 898 N N . CYS A 1 109 ? -15.417 -3.083 3.025 1.00 73.50 109 CYS A N 1
ATOM 899 C CA . CYS A 1 109 ? -15.626 -3.941 1.852 1.00 73.50 109 CYS A CA 1
ATOM 900 C C . CYS A 1 109 ? -17.012 -3.631 1.269 1.00 73.50 109 CYS A C 1
ATOM 902 O O . CYS A 1 109 ? -18.011 -3.698 1.982 1.00 73.50 109 CYS A O 1
ATOM 904 N N . SER A 1 110 ? -17.079 -3.330 -0.026 1.00 62.72 110 SER A N 1
ATOM 905 C CA . SER A 1 110 ? -18.343 -3.207 -0.780 1.00 62.72 110 SER A CA 1
ATOM 906 C C . SER A 1 110 ? -18.973 -4.568 -1.128 1.00 62.72 110 SER A C 1
ATOM 908 O O . SER A 1 110 ? -19.959 -4.658 -1.852 1.00 62.72 110 SER A O 1
ATOM 910 N N . CYS A 1 111 ? -18.362 -5.638 -0.634 1.00 57.09 111 CYS A N 1
ATOM 911 C CA . CYS A 1 111 ? -18.511 -7.006 -1.085 1.00 57.09 111 CYS A CA 1
ATOM 912 C C . CYS A 1 111 ? -19.820 -7.603 -0.542 1.00 57.09 111 CYS A C 1
ATOM 914 O O . CYS A 1 111 ? -19.934 -7.860 0.655 1.00 57.09 111 CYS A O 1
ATOM 916 N N . GLU A 1 112 ? -20.815 -7.826 -1.406 1.00 45.56 112 GLU A N 1
ATOM 917 C CA . GLU A 1 112 ? -21.956 -8.686 -1.077 1.00 45.56 112 GLU A CA 1
ATOM 918 C C . GLU A 1 112 ? -21.547 -10.173 -1.204 1.00 45.56 112 GLU A C 1
ATOM 920 O O . GLU A 1 112 ? -20.898 -10.541 -2.184 1.00 45.56 112 GLU A O 1
ATOM 925 N N . PRO A 1 113 ? -21.930 -11.056 -0.262 1.00 46.88 113 PRO A N 1
ATOM 926 C CA . PRO A 1 113 ? -22.760 -10.779 0.900 1.00 46.88 113 PRO A CA 1
ATOM 927 C C . PRO A 1 113 ? -21.945 -10.158 2.043 1.00 46.88 113 PRO A C 1
ATOM 929 O O . PRO A 1 113 ? -20.798 -10.524 2.280 1.00 46.88 113 PRO A O 1
ATOM 932 N N . VAL A 1 114 ? -22.611 -9.281 2.798 1.00 50.16 114 VAL A N 1
ATOM 933 C CA . VAL A 1 114 ? -22.179 -8.554 4.013 1.00 50.16 114 VAL A CA 1
ATOM 934 C C . VAL A 1 114 ? -21.863 -9.508 5.194 1.00 50.16 114 VAL A C 1
ATOM 936 O O . VAL A 1 114 ? -22.126 -9.207 6.351 1.00 50.16 114 VAL A O 1
ATOM 939 N N . ASN A 1 115 ? -21.356 -10.714 4.937 1.00 45.59 115 ASN A N 1
ATOM 940 C CA . ASN A 1 115 ? -21.253 -11.778 5.936 1.00 45.59 115 ASN A CA 1
ATOM 941 C C . ASN A 1 115 ? -20.008 -11.685 6.813 1.00 45.59 115 ASN A C 1
ATOM 943 O O . ASN A 1 115 ? -20.065 -12.137 7.954 1.00 45.59 115 ASN A O 1
ATOM 947 N N . ASP A 1 116 ? -18.924 -11.061 6.350 1.00 54.09 116 ASP A N 1
ATOM 948 C CA . ASP A 1 116 ? -17.726 -10.989 7.190 1.00 54.09 116 ASP A CA 1
ATOM 949 C C . ASP A 1 116 ? -17.749 -9.783 8.138 1.00 54.09 116 ASP A C 1
ATOM 951 O O . ASP A 1 116 ? -16.960 -9.740 9.074 1.00 54.09 116 ASP A O 1
ATOM 955 N N . GLY A 1 117 ? -18.674 -8.829 7.943 1.00 67.75 117 GLY A N 1
ATOM 956 C CA . GLY A 1 117 ? -18.997 -7.780 8.914 1.00 67.75 117 GLY A CA 1
ATOM 957 C C . GLY A 1 117 ? -17.787 -7.045 9.494 1.00 67.75 117 GLY A C 1
ATOM 958 O O . GLY A 1 117 ? -17.844 -6.665 10.656 1.00 67.75 117 GLY A O 1
ATOM 959 N N . TYR A 1 118 ? -16.695 -6.895 8.738 1.00 77.94 118 TYR A N 1
ATOM 960 C CA . TYR A 1 118 ? -15.464 -6.263 9.203 1.00 77.94 118 TYR A CA 1
ATOM 961 C C . TYR A 1 118 ? -15.143 -5.010 8.399 1.00 77.94 118 TYR A C 1
ATOM 963 O O . TYR A 1 118 ? -15.551 -4.844 7.248 1.00 77.94 118 TYR A O 1
ATOM 971 N N . TYR A 1 119 ? -14.348 -4.146 9.010 1.00 84.69 119 TYR A N 1
ATOM 972 C CA . TYR A 1 119 ? -13.736 -2.998 8.364 1.00 84.69 119 TYR A CA 1
ATOM 973 C C . TYR A 1 119 ? -12.230 -3.002 8.636 1.00 84.69 119 TYR A C 1
ATOM 975 O O . TYR A 1 119 ? -11.755 -3.634 9.587 1.00 84.69 119 TYR A O 1
ATOM 983 N N . LEU A 1 120 ? -11.462 -2.341 7.772 1.00 87.69 120 LEU A N 1
ATOM 984 C CA . LEU A 1 120 ? -10.026 -2.172 7.976 1.00 87.69 120 LEU A CA 1
ATOM 985 C C . LEU A 1 120 ? -9.750 -0.758 8.479 1.00 87.69 120 LEU A C 1
ATOM 987 O O . LEU A 1 120 ? -10.130 0.216 7.833 1.00 87.69 120 LEU A O 1
ATOM 991 N N . GLU A 1 121 ? -9.066 -0.649 9.612 1.00 89.94 121 GLU A N 1
ATOM 992 C CA . GLU A 1 121 ? -8.497 0.607 10.097 1.00 89.94 121 GLU A CA 1
ATOM 993 C C . GLU A 1 121 ? -7.081 0.733 9.531 1.00 89.94 121 GLU A C 1
ATOM 995 O O . GLU A 1 121 ? -6.197 -0.063 9.855 1.00 89.94 121 GLU A O 1
ATOM 1000 N N . VAL A 1 122 ? -6.868 1.736 8.683 1.00 90.88 122 VAL A N 1
ATOM 1001 C CA . VAL A 1 122 ? -5.562 2.105 8.137 1.00 90.88 122 VAL A CA 1
ATOM 1002 C C . VAL A 1 122 ? -5.047 3.300 8.930 1.00 90.88 122 VAL A C 1
ATOM 1004 O O . VAL A 1 122 ? -5.491 4.430 8.741 1.00 90.88 122 VAL A O 1
ATOM 1007 N N . ILE A 1 123 ? -4.120 3.049 9.847 1.00 90.75 123 ILE A N 1
ATOM 1008 C CA . ILE A 1 123 ? -3.658 4.015 10.843 1.00 90.75 123 ILE A CA 1
ATOM 1009 C C . ILE A 1 123 ? -2.254 4.486 10.475 1.00 90.75 123 ILE A C 1
ATOM 1011 O O . ILE A 1 123 ? -1.329 3.680 10.358 1.00 90.75 123 ILE A O 1
ATOM 1015 N N . GLN A 1 124 ? -2.081 5.800 10.359 1.00 89.31 124 GLN A N 1
ATOM 1016 C CA . GLN A 1 124 ? -0.771 6.423 10.187 1.00 89.31 124 GLN A CA 1
ATOM 1017 C C . GLN A 1 124 ? -0.202 6.800 11.554 1.00 89.31 124 GLN A C 1
ATOM 1019 O O . GLN A 1 124 ? -0.851 7.486 12.346 1.00 89.31 124 GLN A O 1
ATOM 1024 N N . LYS A 1 125 ? 1.015 6.342 11.858 1.00 87.50 125 LYS A N 1
ATOM 1025 C CA . LYS A 1 125 ? 1.724 6.711 13.090 1.00 87.50 125 LYS A CA 1
ATOM 1026 C C . LYS A 1 125 ? 3.171 7.063 12.806 1.00 87.50 125 LYS A C 1
ATOM 1028 O O . LYS A 1 125 ? 3.882 6.297 12.166 1.00 87.50 125 LYS A O 1
ATOM 1033 N N . SER A 1 126 ? 3.618 8.159 13.404 1.00 85.38 126 SER A N 1
ATOM 1034 C CA . SER A 1 126 ? 5.028 8.535 13.459 1.00 85.38 126 SER A CA 1
ATOM 1035 C C . SER A 1 126 ? 5.595 8.155 14.824 1.00 85.38 126 SER A C 1
ATOM 1037 O O . SER A 1 126 ? 5.132 8.642 15.857 1.00 85.38 126 SER A O 1
ATOM 1039 N N . ILE A 1 127 ? 6.599 7.280 14.851 1.00 84.19 127 ILE A N 1
ATOM 1040 C CA . ILE A 1 127 ? 7.264 6.851 16.088 1.00 84.19 127 ILE A CA 1
ATOM 1041 C C . ILE A 1 127 ? 8.616 7.546 16.193 1.00 84.19 127 ILE A C 1
ATOM 1043 O O . ILE A 1 127 ? 9.466 7.398 15.317 1.00 84.19 127 ILE A O 1
ATOM 1047 N N . LYS A 1 128 ? 8.836 8.280 17.288 1.00 86.88 128 LYS A N 1
ATOM 1048 C CA . LYS A 1 128 ? 10.141 8.869 17.602 1.00 86.88 128 LYS A CA 1
ATOM 1049 C C . LYS A 1 128 ? 11.105 7.761 18.025 1.00 86.88 128 LYS A C 1
ATOM 1051 O O . LYS A 1 128 ? 10.928 7.168 19.086 1.00 86.88 128 LYS A O 1
ATOM 1056 N N . ILE A 1 129 ? 12.128 7.504 17.217 1.00 87.19 129 ILE A N 1
ATOM 1057 C CA . ILE A 1 129 ? 13.098 6.427 17.476 1.00 87.19 129 ILE A CA 1
ATOM 1058 C C . ILE A 1 129 ? 14.306 6.885 18.287 1.00 87.19 129 ILE A C 1
ATOM 1060 O O . ILE A 1 129 ? 15.015 6.058 18.853 1.00 87.19 129 ILE A O 1
ATOM 1064 N N . ASN A 1 130 ? 14.563 8.193 18.360 1.00 82.62 130 ASN A N 1
ATOM 1065 C CA . ASN A 1 130 ? 15.693 8.706 19.121 1.00 82.62 130 ASN A CA 1
ATOM 1066 C C . ASN A 1 130 ? 15.440 10.112 19.695 1.00 82.62 130 ASN A C 1
ATOM 1068 O O . ASN A 1 130 ? 14.589 10.858 19.201 1.00 82.62 130 ASN A O 1
ATOM 1072 N N . PRO A 1 131 ? 16.190 10.517 20.737 1.00 75.88 131 PRO A N 1
ATOM 1073 C CA . PRO A 1 131 ? 16.075 11.853 21.323 1.00 75.88 131 PRO A CA 1
ATOM 1074 C C . PRO A 1 131 ? 16.459 12.986 20.357 1.00 75.88 131 PRO A C 1
ATOM 1076 O O . PRO A 1 131 ? 15.965 14.096 20.536 1.00 75.88 131 PRO A O 1
ATOM 1079 N N . VAL A 1 132 ? 17.243 12.696 19.310 1.00 84.38 132 VAL A N 1
ATOM 1080 C CA . VAL A 1 132 ? 17.691 13.645 18.268 1.00 84.38 132 VAL A CA 1
ATOM 1081 C C . VAL A 1 132 ? 16.544 14.086 17.340 1.00 84.38 132 VAL A C 1
ATOM 1083 O O . VAL A 1 132 ? 16.706 15.009 16.551 1.00 84.38 132 VAL A O 1
ATOM 1086 N N . GLY A 1 133 ? 15.360 13.475 17.463 1.00 80.38 133 GLY A N 1
ATOM 1087 C CA . GLY A 1 133 ? 14.174 13.862 16.697 1.00 80.38 133 GLY A CA 1
ATOM 1088 C C . GLY A 1 133 ? 14.018 13.110 15.380 1.00 80.38 133 GLY A C 1
ATOM 1089 O O . GLY A 1 133 ? 13.346 13.609 14.486 1.00 80.38 133 GLY A O 1
ATOM 1090 N N . GLN A 1 134 ? 14.617 11.924 15.244 1.00 85.81 134 GLN A N 1
ATOM 1091 C CA . GLN A 1 134 ? 14.313 11.024 14.133 1.00 85.81 134 GLN A CA 1
ATOM 1092 C C . GLN A 1 134 ? 12.979 10.315 14.378 1.00 85.81 134 GLN A C 1
ATOM 1094 O O . GLN A 1 134 ? 12.722 9.809 15.478 1.00 85.81 134 GLN A O 1
ATOM 1099 N N . TYR A 1 135 ? 12.162 10.261 13.330 1.00 82.62 135 TYR A N 1
ATOM 1100 C CA . TYR A 1 135 ? 10.861 9.603 13.310 1.00 82.62 135 TYR A CA 1
ATOM 1101 C C . TYR A 1 135 ? 10.842 8.515 12.237 1.00 82.62 135 TYR A C 1
ATOM 1103 O O . TYR A 1 135 ? 11.512 8.639 11.212 1.00 82.62 135 TYR A O 1
ATOM 1111 N N . ILE A 1 136 ? 10.075 7.456 12.485 1.00 82.00 136 ILE A N 1
ATOM 1112 C CA . ILE A 1 136 ? 9.688 6.473 11.474 1.00 82.00 136 ILE A CA 1
ATOM 1113 C C . ILE A 1 136 ? 8.184 6.586 11.275 1.00 82.00 136 ILE A C 1
ATOM 1115 O O . ILE A 1 136 ? 7.424 6.413 12.231 1.00 82.00 136 ILE A O 1
ATOM 1119 N N . ASP A 1 137 ? 7.777 6.840 10.036 1.00 83.25 137 ASP A N 1
ATOM 1120 C CA . ASP A 1 137 ? 6.376 6.836 9.635 1.00 83.25 137 ASP A CA 1
ATOM 1121 C C . ASP A 1 137 ? 5.958 5.422 9.238 1.00 83.25 137 ASP A C 1
ATOM 1123 O O . ASP A 1 137 ? 6.521 4.800 8.331 1.00 83.25 137 ASP A O 1
ATOM 1127 N N . MET A 1 138 ? 4.959 4.908 9.939 1.00 85.56 138 MET A N 1
ATOM 1128 C CA . MET A 1 138 ? 4.430 3.566 9.755 1.00 85.56 138 MET A CA 1
ATOM 1129 C C . MET A 1 138 ? 2.966 3.649 9.348 1.00 85.56 138 MET A C 1
ATOM 1131 O O . MET A 1 138 ? 2.201 4.454 9.887 1.00 85.56 138 MET A O 1
ATOM 1135 N N . LEU A 1 139 ? 2.584 2.766 8.430 1.00 89.06 139 LEU A N 1
ATOM 1136 C CA . LEU A 1 139 ? 1.196 2.535 8.072 1.00 89.06 139 LEU A CA 1
ATOM 1137 C C . LEU A 1 139 ? 0.785 1.172 8.604 1.00 89.06 139 LEU A C 1
ATOM 1139 O O . LEU A 1 139 ? 1.365 0.142 8.250 1.00 89.06 139 LEU A O 1
ATOM 1143 N N . LEU A 1 140 ? -0.198 1.193 9.488 1.00 91.06 140 LEU A N 1
ATOM 1144 C CA . LEU A 1 140 ? -0.698 0.019 10.173 1.00 91.06 140 LEU A CA 1
ATOM 1145 C C . LEU A 1 140 ? -2.072 -0.323 9.610 1.00 91.06 140 LEU A C 1
ATOM 1147 O O . LEU A 1 140 ? -2.937 0.543 9.552 1.00 91.06 140 LEU A O 1
ATOM 1151 N N . ILE A 1 141 ? -2.277 -1.575 9.225 1.00 91.12 141 ILE A N 1
ATOM 1152 C CA . ILE A 1 141 ? -3.573 -2.101 8.804 1.00 91.12 141 ILE A CA 1
ATOM 1153 C C . ILE A 1 141 ? -4.074 -3.013 9.914 1.00 91.12 141 ILE A C 1
ATOM 1155 O O . ILE A 1 141 ? -3.388 -3.955 10.312 1.00 91.12 141 ILE A O 1
ATOM 1159 N N . LYS A 1 142 ? -5.268 -2.727 10.420 1.00 90.50 142 LYS A N 1
ATOM 1160 C CA . LYS A 1 142 ? -5.934 -3.524 11.446 1.00 90.50 142 LYS A CA 1
ATOM 1161 C C . LYS A 1 142 ? -7.287 -3.981 10.935 1.00 90.50 142 LYS A C 1
ATOM 1163 O O . LYS A 1 142 ? -8.054 -3.168 10.427 1.00 90.50 142 LYS A O 1
ATOM 1168 N N . LYS A 1 143 ? -7.594 -5.265 11.101 1.00 87.69 143 LYS A N 1
ATOM 1169 C CA . LYS A 1 143 ? -8.911 -5.823 10.779 1.00 87.69 143 LYS A CA 1
ATOM 1170 C C . LYS A 1 143 ? -9.786 -5.808 12.027 1.00 87.69 143 LYS A C 1
ATOM 1172 O O . LYS A 1 143 ? -9.364 -6.301 13.070 1.00 87.69 143 LYS A O 1
ATOM 1177 N N . VAL A 1 144 ? -10.977 -5.226 11.929 1.00 85.38 144 VAL A N 1
ATOM 1178 C CA . VAL A 1 144 ? -11.923 -5.128 13.047 1.00 85.38 144 VAL A CA 1
ATOM 1179 C C . VAL A 1 144 ? -13.255 -5.724 12.633 1.00 85.38 144 VAL A C 1
ATOM 1181 O O . VAL A 1 144 ? -13.889 -5.216 11.710 1.00 85.38 144 VAL A O 1
ATOM 1184 N N . TYR A 1 145 ? -13.681 -6.787 13.313 1.00 79.56 145 TYR A N 1
ATOM 1185 C CA . TYR A 1 145 ? -15.004 -7.371 13.117 1.00 79.56 145 TYR A CA 1
ATOM 1186 C C . TYR A 1 145 ? -16.061 -6.622 13.934 1.00 79.56 145 TYR A C 1
ATOM 1188 O O . TYR A 1 145 ? -15.923 -6.388 15.133 1.00 79.56 145 TYR A O 1
ATOM 1196 N N . GLY A 1 146 ? -17.149 -6.259 13.272 1.00 70.88 146 GLY A N 1
ATOM 1197 C CA . GLY A 1 146 ? -18.284 -5.547 13.833 1.00 70.88 146 GLY A CA 1
ATOM 1198 C C . GLY A 1 146 ? -18.877 -4.561 12.825 1.00 70.88 146 GLY A C 1
ATOM 1199 O O . GLY A 1 146 ? -18.169 -4.051 11.952 1.00 70.88 146 GLY A O 1
ATOM 1200 N N . PRO A 1 147 ? -20.179 -4.246 12.935 1.00 60.28 147 PRO A N 1
ATOM 1201 C CA . PRO A 1 147 ? -20.775 -3.231 12.088 1.00 60.28 147 PRO A CA 1
ATOM 1202 C C . PRO A 1 147 ? -20.078 -1.898 12.353 1.00 60.28 147 PRO A C 1
ATOM 1204 O O . PRO A 1 147 ? -20.183 -1.345 13.448 1.00 60.28 147 PRO A O 1
ATOM 1207 N N . TYR A 1 148 ? -19.456 -1.325 11.325 1.00 58.31 148 TYR A N 1
ATOM 1208 C CA . TYR A 1 148 ? -19.092 0.092 11.323 1.00 58.31 148 TYR A CA 1
ATOM 1209 C C . TYR A 1 148 ? -20.336 0.974 11.085 1.00 58.31 148 TYR A C 1
ATOM 1211 O O . TYR A 1 148 ? -20.348 1.916 10.306 1.00 58.31 148 TYR A O 1
ATOM 1219 N N . TYR A 1 149 ? -21.441 0.629 11.740 1.00 51.41 149 TYR A N 1
ATOM 1220 C CA . TYR A 1 149 ? -22.645 1.443 11.814 1.00 51.41 149 TYR A CA 1
ATOM 1221 C C . TYR A 1 149 ? -22.851 1.808 13.277 1.00 51.41 149 TYR A C 1
ATOM 1223 O O . TYR A 1 149 ? -23.814 1.385 13.916 1.00 51.41 149 TYR A O 1
ATOM 1231 N N . LYS A 1 150 ? -21.902 2.555 13.840 1.00 39.72 150 LYS A N 1
ATOM 1232 C CA . LYS A 1 150 ? -22.163 3.361 15.027 1.00 39.72 150 LYS A CA 1
ATOM 1233 C C . LYS A 1 150 ? -21.595 4.755 14.806 1.00 39.72 150 LYS A C 1
ATOM 1235 O O . LYS A 1 150 ? -20.382 4.914 14.714 1.00 39.72 150 LYS A O 1
ATOM 1240 N N . GLU A 1 151 ? -22.555 5.680 14.773 1.00 37.44 151 GLU A N 1
ATOM 1241 C CA . GLU A 1 151 ? -22.497 7.146 14.659 1.00 37.44 151 GLU A CA 1
ATOM 1242 C C . GLU A 1 151 ? -22.505 7.725 13.237 1.00 37.44 151 GLU A C 1
ATOM 1244 O O . GLU A 1 151 ? -21.452 7.821 12.560 1.00 37.44 151 GLU A O 1
#

Secondary structure (DSSP, 8-state):
--HHHIIIIIHHHHHHHHHHHHHHHHHHHHHHHHHHHHHHHHHHHHHHHHHHHHHHPPTT-EEEPPHHHHHHHHHHHHHHHTSSS--EEEETTEEEEEEEETTEEEEEE--SSTTS-EEEEEEEEEEE-STT--EEEEEEEEEEES-S---

Radius of gyration: 26.43 Å; chains: 1; bounding box: 52×30×84 Å

Organism: NCBI:txid2013768

pLDDT: mean 78.53, std 11.95, range [37.44, 91.56]

Sequence (151 aa):
MNRKYFFEFIWPKIMGSIIILLILSSFFFGIFFISRYSYEQETVKKEQELGFVISSLKDGEVFSVSSATHMYLVERLREQATRSQGDVVELGLLTYYVREISSGYILFCSCEPVNDGYYLEVIQKSIKINPVGQYIDMLLIKKVYGPYYKE